Protein AF-A0A140DVE4-F1 (afdb_monomer_lite)

pLDDT: mean 73.71, std 15.77, range [40.88, 97.5]

Sequence (182 aa):
MATLARASIQLEDFSGELKDLEDKTIINATALEQRLSTQILQSQEQIQQTVTEQYFTKDETNRLIQEVSTAFTQTAEGWQMNFNKLVSVVNANQASTDSEFQNWSKYIRFVDGNIILGQAQNPIILTIKNDRISFAQSGQEVAYLSNSELTITDARITHSLRIGYFGWVPRANGSLDLKKVS

Foldseek 3Di:
DDDDDDDDDDVVVVVVVVVVVVVVVVVVVVVVVVVVVVVVVVVVVVVCVVVVVVVVVVVVVVVLVVLVVVQWDQDPVGIDGDPVSVLVSLVVVVPCNDPVNVVVCQAWDQDPNWTWGGGVPAQWIWIHHPAWIFTGGNNHTQWIDGPNDTDGNDDDDDQWDDDPQWIFHADPVRDTDIDRND

Secondary structure (DSSP, 8-state):
----------HHHHHHHHHHHHHHHHHHHHHHHHHHHHHHHHHHHHHHHHHHHHHHHHHHHHHHHHHHHHHEEEETTEEEE-HHHHHHHHHHSTTS--HHHHHHTTTEEEETTEEEES-TT-SEEEEE-SS-EEEEETTEEEEEEETTEEEES----SS-EEETTEEEEE-TTS-EEEEE--

Radius of gyration: 44.13 Å; chains: 1; bounding box: 98×67×125 Å

Organism: NCBI:txid1702221

Structure (mmCIF, N/CA/C/O backbone):
data_AF-A0A140DVE4-F1
#
_entry.id   AF-A0A140DVE4-F1
#
loop_
_atom_site.group_PDB
_atom_site.id
_atom_site.type_symbol
_atom_site.label_atom_id
_atom_site.label_alt_id
_atom_site.label_comp_id
_atom_site.label_asym_id
_atom_site.label_entity_id
_atom_site.label_seq_id
_atom_site.pdbx_PDB_ins_code
_atom_site.Cartn_x
_atom_site.Cartn_y
_atom_site.Cartn_z
_atom_site.occupancy
_atom_site.B_iso_or_equiv
_atom_site.auth_seq_id
_atom_site.auth_comp_id
_atom_site.auth_asym_id
_atom_site.auth_atom_id
_atom_site.pdbx_PDB_model_num
ATOM 1 N N . MET A 1 1 ? -65.833 55.142 90.675 1.00 41.62 1 MET A N 1
ATOM 2 C CA . MET A 1 1 ? -66.022 53.681 90.779 1.00 41.62 1 MET A CA 1
ATOM 3 C C . MET A 1 1 ? -65.994 53.107 89.373 1.00 41.62 1 MET A C 1
ATOM 5 O O . MET A 1 1 ? -66.956 53.296 88.647 1.00 41.62 1 MET A O 1
ATOM 9 N N . ALA A 1 2 ? -64.877 52.510 88.959 1.00 43.34 2 ALA A N 1
ATOM 10 C CA . ALA A 1 2 ? -64.747 51.860 87.656 1.00 43.34 2 ALA A CA 1
ATOM 11 C C . ALA A 1 2 ? -64.535 50.365 87.907 1.00 43.34 2 ALA A C 1
ATOM 13 O O . ALA A 1 2 ? -63.436 49.932 88.246 1.00 43.34 2 ALA A O 1
ATOM 14 N N . THR A 1 3 ? -65.621 49.601 87.841 1.00 43.34 3 THR A N 1
ATOM 15 C CA . THR A 1 3 ? -65.593 48.148 88.004 1.00 43.34 3 THR A CA 1
ATOM 16 C C . THR A 1 3 ? -65.135 47.537 86.684 1.00 43.34 3 THR A C 1
ATOM 18 O O . THR A 1 3 ? -65.873 47.535 85.703 1.00 43.34 3 THR A O 1
ATOM 21 N N . LEU A 1 4 ? -63.891 47.062 86.654 1.00 45.47 4 LEU A N 1
ATOM 22 C CA . LEU A 1 4 ? -63.330 46.275 85.558 1.00 45.47 4 LEU A CA 1
ATOM 23 C C . LEU A 1 4 ? -64.075 44.934 85.477 1.00 45.47 4 LEU A C 1
ATOM 25 O O . LEU A 1 4 ? -63.949 44.097 86.371 1.00 45.47 4 LEU A O 1
ATOM 29 N N . ALA A 1 5 ? -64.845 44.730 84.410 1.00 47.06 5 ALA A N 1
ATOM 30 C CA . ALA A 1 5 ? -65.394 43.425 84.068 1.00 47.06 5 ALA A CA 1
ATOM 31 C C . ALA A 1 5 ? -64.236 42.502 83.656 1.00 47.06 5 ALA A C 1
ATOM 33 O O . ALA A 1 5 ? -63.648 42.662 82.587 1.00 47.06 5 ALA A O 1
ATOM 34 N N . ARG A 1 6 ? -63.870 41.552 84.522 1.00 54.00 6 ARG A N 1
ATOM 35 C CA . ARG A 1 6 ? -63.002 40.437 84.132 1.00 54.00 6 ARG A CA 1
ATOM 36 C C . ARG A 1 6 ? -63.823 39.495 83.255 1.00 54.00 6 ARG A C 1
ATOM 38 O O . ARG A 1 6 ? -64.746 38.860 83.757 1.00 54.00 6 ARG A O 1
ATOM 45 N N . ALA A 1 7 ? -63.493 39.411 81.970 1.00 57.34 7 ALA A N 1
ATOM 46 C CA . ALA A 1 7 ? -64.000 38.356 81.102 1.00 57.34 7 ALA A CA 1
ATOM 47 C C . ALA A 1 7 ? -63.488 37.003 81.628 1.00 57.34 7 ALA A C 1
ATOM 49 O O . ALA A 1 7 ? -62.281 36.773 81.704 1.00 57.34 7 ALA A O 1
ATOM 50 N N . SER A 1 8 ? -64.401 36.141 82.070 1.00 56.22 8 SER A N 1
ATOM 51 C CA . SER A 1 8 ? -64.108 34.768 82.477 1.00 56.22 8 SER A CA 1
ATOM 52 C C . SER A 1 8 ? -63.949 33.912 81.223 1.00 56.22 8 SER A C 1
ATOM 54 O O . SER A 1 8 ? -64.942 33.617 80.563 1.00 56.22 8 SER A O 1
ATOM 56 N N . ILE A 1 9 ? -62.714 33.540 80.888 1.00 60.16 9 ILE A N 1
ATOM 57 C CA . ILE A 1 9 ? -62.444 32.573 79.819 1.00 60.16 9 ILE A CA 1
ATOM 58 C C . ILE A 1 9 ? -62.804 31.188 80.375 1.00 60.16 9 ILE A C 1
ATOM 60 O O . ILE A 1 9 ? -62.294 30.800 81.429 1.00 60.16 9 ILE A O 1
ATOM 64 N N . GLN A 1 10 ? -63.738 30.490 79.729 1.00 65.25 10 GLN A N 1
ATOM 65 C CA . GLN A 1 10 ? -64.211 29.169 80.153 1.00 65.25 10 GLN A CA 1
ATOM 66 C C . GLN A 1 10 ? -63.194 28.097 79.724 1.00 65.25 10 GLN A C 1
ATOM 68 O O . GLN A 1 10 ? -62.589 28.189 78.660 1.00 65.25 10 GLN A O 1
ATOM 73 N N . LEU A 1 11 ? -63.018 27.050 80.536 1.00 60.88 11 LEU A N 1
ATOM 74 C CA . LEU A 1 11 ? -62.153 25.893 80.232 1.00 60.88 11 LEU A CA 1
ATOM 75 C C . LEU A 1 11 ? -62.526 25.182 78.915 1.00 60.88 11 LEU A C 1
ATOM 77 O O . LEU A 1 11 ? -61.693 24.498 78.326 1.00 60.88 11 LEU A O 1
ATOM 81 N N . GLU A 1 12 ? -63.769 25.349 78.462 1.00 65.69 12 GLU A N 1
ATOM 82 C CA . GLU A 1 12 ? -64.282 24.821 77.195 1.00 65.69 12 GLU A CA 1
ATOM 83 C C . GLU A 1 12 ? -63.683 25.526 75.966 1.00 65.69 12 GLU A C 1
ATOM 85 O O . GLU A 1 12 ? -63.407 24.855 74.975 1.00 65.69 12 GLU A O 1
ATOM 90 N N . ASP A 1 13 ? -63.388 26.831 76.039 1.00 69.06 13 ASP A N 1
ATOM 91 C CA . ASP A 1 13 ? -62.730 27.552 74.934 1.00 69.06 13 ASP A CA 1
ATOM 92 C C . ASP A 1 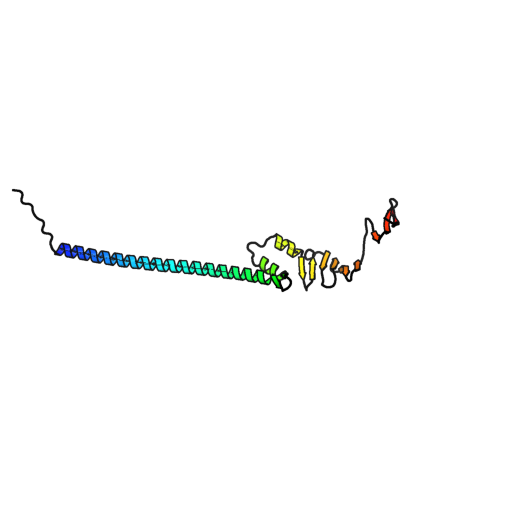13 ? -61.288 27.056 74.747 1.00 69.06 13 ASP A C 1
ATOM 94 O O . ASP A 1 13 ? -60.846 26.791 73.631 1.00 69.06 13 ASP A O 1
ATOM 98 N N . PHE A 1 14 ? -60.573 26.830 75.854 1.00 71.25 14 PHE A N 1
ATOM 99 C CA . PHE A 1 14 ? -59.211 26.290 75.820 1.00 71.25 14 PHE A CA 1
ATOM 100 C C . PHE A 1 14 ? -59.152 24.846 75.307 1.00 71.25 14 PHE A C 1
ATOM 102 O O . PHE A 1 14 ? -58.186 24.478 74.642 1.00 71.25 14 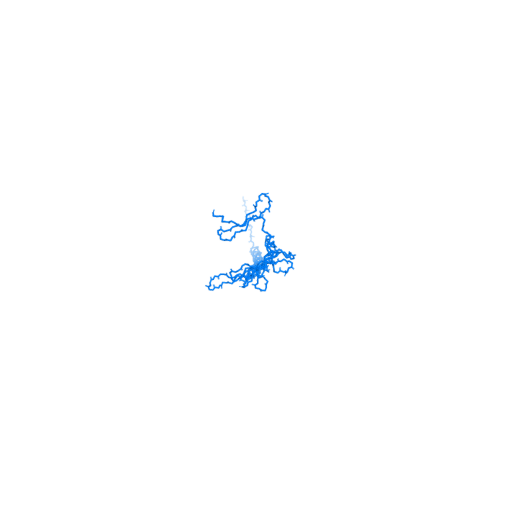PHE A O 1
ATOM 109 N N . SER A 1 15 ? -60.153 24.013 75.610 1.00 72.75 15 SER A N 1
ATOM 110 C CA . SER A 1 15 ? -60.184 22.629 75.120 1.00 72.75 15 SER A CA 1
ATOM 111 C C . SER A 1 15 ? -60.515 22.552 73.627 1.00 72.75 15 SER A C 1
ATOM 113 O O . SER A 1 15 ? -59.939 21.722 72.922 1.00 72.75 15 SER A O 1
ATOM 115 N N . GLY A 1 16 ? -61.374 23.449 73.129 1.00 79.12 16 GLY A N 1
ATOM 116 C CA . GLY A 1 16 ? -61.646 23.616 71.702 1.00 79.12 16 GLY A CA 1
ATOM 117 C C . GLY A 1 16 ? -60.414 24.079 70.922 1.00 79.12 16 GLY A C 1
ATOM 118 O O . GLY A 1 16 ? -60.045 23.450 69.933 1.00 79.12 16 GLY A O 1
ATOM 119 N N . GLU A 1 17 ? -59.721 25.115 71.406 1.00 78.50 17 GLU A N 1
ATOM 120 C CA . GLU A 1 17 ? -58.478 25.602 70.790 1.00 78.50 17 GLU A CA 1
ATOM 121 C C . GLU A 1 17 ? -57.361 24.545 70.791 1.00 78.50 17 GLU A C 1
ATOM 123 O O . GLU A 1 17 ? -56.616 24.433 69.814 1.00 78.50 17 GLU A O 1
ATOM 128 N N . LEU A 1 18 ? -57.253 23.742 71.859 1.00 75.94 18 LEU A N 1
ATOM 129 C CA . LEU A 1 18 ? -56.277 22.653 71.942 1.00 75.94 18 LEU A CA 1
ATOM 130 C C . LEU A 1 18 ? -56.573 21.554 70.913 1.00 75.94 18 LEU A C 1
ATOM 132 O O . LEU A 1 18 ? -55.658 21.096 70.232 1.00 75.94 18 LEU A O 1
ATOM 136 N N . LYS A 1 19 ? -57.846 21.182 70.751 1.00 79.19 19 LYS A N 1
ATOM 137 C CA . LYS A 1 19 ? -58.281 20.193 69.758 1.00 79.19 19 LYS A CA 1
ATOM 138 C C . LYS A 1 19 ? -58.026 20.667 68.324 1.00 79.19 19 LYS A C 1
ATOM 140 O O . LYS A 1 19 ? -57.491 19.915 67.515 1.00 79.19 19 LYS A O 1
ATOM 145 N N . ASP A 1 20 ? -58.324 21.928 68.022 1.00 81.38 20 ASP A N 1
ATOM 146 C CA . ASP A 1 20 ? -58.030 22.523 66.713 1.00 81.38 20 ASP A CA 1
ATOM 147 C C . ASP A 1 20 ? -56.520 22.561 66.419 1.00 81.38 20 ASP A C 1
ATOM 149 O O . ASP A 1 20 ? -56.093 22.432 65.266 1.00 81.38 20 ASP A O 1
ATOM 153 N N . LEU A 1 21 ? -55.692 22.755 67.451 1.00 78.00 21 LEU A N 1
ATOM 154 C CA . LEU A 1 21 ? -54.237 22.717 67.330 1.00 78.00 21 LEU A CA 1
ATOM 155 C C . LEU A 1 21 ? -53.728 21.290 67.080 1.00 78.00 21 LEU A C 1
ATOM 157 O O . LEU A 1 21 ? -52.848 21.106 66.234 1.00 78.00 21 LEU A O 1
ATOM 161 N N . GLU A 1 22 ? -54.290 20.290 67.762 1.00 76.25 22 GLU A N 1
ATOM 162 C CA . GLU A 1 22 ? -54.013 18.868 67.521 1.00 76.25 22 GLU A CA 1
ATOM 163 C C . GLU A 1 22 ? -54.374 18.476 66.082 1.00 76.25 22 GLU A C 1
ATOM 165 O O . GLU A 1 22 ? -53.518 17.965 65.355 1.00 76.25 22 GLU A O 1
ATOM 170 N N . ASP A 1 23 ? -55.577 18.824 65.619 1.00 80.50 23 ASP A N 1
ATOM 171 C CA . ASP A 1 23 ? -56.047 18.524 64.264 1.00 80.50 23 ASP A CA 1
ATOM 172 C C . ASP A 1 23 ? -55.168 19.195 63.194 1.00 80.50 23 ASP A C 1
ATOM 174 O O . ASP A 1 23 ? -54.732 18.548 62.236 1.00 80.50 23 ASP A O 1
ATOM 178 N N . LYS A 1 24 ? -54.808 20.477 63.369 1.00 78.06 24 LYS A N 1
ATOM 179 C CA . LYS A 1 24 ? -53.870 21.175 62.466 1.00 78.06 24 LYS A CA 1
ATOM 180 C C . LYS A 1 24 ? -52.486 20.532 62.454 1.00 78.06 24 LYS A C 1
ATOM 182 O O . LYS A 1 24 ? -51.846 20.482 61.402 1.00 78.06 24 LYS A O 1
ATOM 187 N N . THR A 1 25 ? -52.014 20.045 63.599 1.00 75.25 25 THR A N 1
ATOM 188 C CA . THR A 1 25 ? -50.710 19.380 63.711 1.00 75.25 25 THR A CA 1
ATOM 189 C C . THR A 1 25 ? -50.722 18.036 62.983 1.00 75.25 25 THR A C 1
ATOM 191 O O . THR A 1 25 ? -49.801 17.757 62.217 1.00 75.25 25 THR A O 1
ATOM 194 N N . ILE A 1 26 ? -51.792 17.250 63.132 1.00 79.25 26 ILE A N 1
ATOM 195 C CA . ILE A 1 26 ? -51.983 15.966 62.440 1.00 79.25 26 ILE A CA 1
ATOM 196 C C . ILE A 1 26 ? -52.094 16.169 60.923 1.00 79.25 26 ILE A C 1
ATOM 198 O O . ILE A 1 26 ? -51.443 15.457 60.154 1.00 79.25 26 ILE A O 1
ATOM 202 N N . ILE A 1 27 ? -52.858 17.170 60.472 1.00 80.69 27 ILE A N 1
ATOM 203 C CA . ILE A 1 27 ? -52.997 17.504 59.045 1.00 80.69 27 ILE A CA 1
ATOM 204 C C . ILE A 1 27 ? -51.645 17.913 58.451 1.00 80.69 27 ILE A C 1
ATOM 206 O O . ILE A 1 27 ? -51.263 17.426 57.386 1.00 80.69 27 ILE A O 1
ATOM 210 N N . ASN A 1 28 ? -50.893 18.773 59.144 1.00 71.50 28 ASN A N 1
ATOM 211 C CA . ASN A 1 28 ? -49.575 19.209 58.688 1.00 71.50 28 ASN A CA 1
ATOM 212 C C . ASN A 1 28 ? -48.560 18.058 58.662 1.00 71.50 28 ASN A C 1
ATOM 214 O O . ASN A 1 28 ? -47.782 17.971 57.712 1.00 71.50 28 ASN A O 1
ATOM 218 N N . ALA A 1 29 ? -48.583 17.167 59.658 1.00 68.56 29 ALA A N 1
ATOM 219 C CA . ALA A 1 29 ? -47.741 15.973 59.689 1.00 68.56 29 ALA A CA 1
ATOM 220 C C . ALA A 1 29 ? -48.064 15.035 58.516 1.00 68.56 29 ALA A C 1
ATOM 222 O O . ALA A 1 29 ? -47.165 14.640 57.780 1.00 68.56 29 ALA A O 1
ATOM 223 N N . THR A 1 30 ? -49.349 14.785 58.258 1.00 73.19 30 THR A N 1
ATOM 224 C CA . THR A 1 30 ? -49.803 13.950 57.133 1.00 73.19 30 THR A CA 1
ATOM 225 C C . THR A 1 30 ? -49.403 14.556 55.782 1.00 73.19 30 THR A C 1
ATOM 227 O O . THR A 1 30 ? -48.912 13.864 54.891 1.00 73.19 30 THR A O 1
ATOM 230 N N . ALA A 1 31 ? -49.562 15.873 55.618 1.00 68.25 31 ALA A N 1
ATOM 231 C CA . ALA A 1 31 ? -49.157 16.576 54.403 1.00 68.25 31 ALA A CA 1
ATOM 232 C C . ALA A 1 31 ? -47.630 16.566 54.205 1.00 68.25 31 ALA A C 1
ATOM 234 O O . ALA A 1 31 ? -47.150 16.494 53.071 1.00 68.25 31 ALA A O 1
ATOM 235 N N . LEU A 1 32 ? -46.857 16.633 55.294 1.00 67.94 32 LEU A N 1
ATOM 236 C CA . LEU A 1 32 ? -45.403 16.514 55.261 1.00 67.94 32 LEU A CA 1
ATOM 237 C C . LEU A 1 32 ? -44.972 15.103 54.844 1.00 67.94 32 LEU A C 1
ATOM 239 O O . LEU A 1 32 ? -44.125 14.975 53.963 1.00 67.94 32 LEU A O 1
ATOM 243 N N . GLU A 1 33 ? -45.587 14.060 55.403 1.00 66.69 33 GLU A N 1
ATOM 244 C CA . GLU A 1 33 ? -45.340 12.666 55.016 1.00 66.69 33 GLU A CA 1
ATOM 245 C C . GLU A 1 33 ? -45.631 12.425 53.530 1.00 66.69 33 GLU A C 1
ATOM 247 O O . GLU A 1 33 ? -44.805 11.848 52.822 1.00 66.69 33 GLU A O 1
ATOM 252 N N . GLN A 1 34 ? -46.756 12.936 53.020 1.00 65.50 34 GLN A N 1
ATOM 253 C CA . GLN A 1 34 ? -47.105 12.833 51.600 1.00 65.50 34 GLN A CA 1
ATOM 254 C C . GLN A 1 34 ? -46.095 13.550 50.695 1.00 65.50 34 GLN A C 1
ATOM 256 O O . GLN A 1 34 ? -45.702 13.015 49.654 1.00 65.50 34 GLN A O 1
ATOM 261 N N . ARG A 1 35 ? -45.637 14.748 51.087 1.00 69.81 35 ARG A N 1
ATOM 262 C CA . ARG A 1 35 ? -44.609 15.495 50.342 1.00 69.81 35 ARG A CA 1
ATOM 263 C C . ARG A 1 35 ? -43.272 14.766 50.338 1.00 69.81 35 ARG A C 1
ATOM 265 O O . ARG A 1 35 ? -42.666 14.652 49.278 1.00 69.81 35 ARG A O 1
ATOM 272 N N . LEU A 1 36 ? -42.841 14.249 51.488 1.00 62.50 36 LEU A N 1
ATOM 273 C CA . LEU A 1 36 ? -41.609 13.469 51.609 1.00 62.50 36 LEU A CA 1
ATOM 274 C C . LEU A 1 36 ? -41.685 12.192 50.770 1.00 62.50 36 LEU A C 1
ATOM 276 O O . LEU A 1 36 ? -40.766 11.912 50.010 1.00 62.50 36 LEU A O 1
ATOM 280 N N . SER A 1 37 ? -42.802 11.465 50.835 1.00 65.69 37 SER A N 1
ATOM 281 C CA . SER A 1 37 ? -43.032 10.274 50.012 1.00 65.69 37 SER A CA 1
ATOM 282 C C . SER A 1 37 ? -42.966 10.599 48.517 1.00 65.69 37 SER A C 1
ATOM 284 O O . SER A 1 37 ? -42.260 9.924 47.771 1.00 65.69 37 SER A O 1
ATOM 286 N N . THR A 1 38 ? -43.604 11.690 48.087 1.00 73.00 38 THR A N 1
ATOM 287 C CA . THR A 1 38 ? -43.566 12.143 46.688 1.00 73.00 38 THR A CA 1
ATOM 288 C C . THR A 1 38 ? -42.150 12.522 46.248 1.00 73.00 38 THR A C 1
ATOM 290 O O . THR A 1 38 ? -41.713 12.112 45.178 1.00 73.00 38 THR A O 1
ATOM 293 N N . GLN A 1 39 ? -41.405 13.261 47.075 1.00 75.69 39 GLN A N 1
ATOM 294 C CA . GLN A 1 39 ? -40.018 13.638 46.783 1.00 75.69 39 GLN A CA 1
ATOM 295 C C . GLN A 1 39 ? -39.086 12.423 46.713 1.00 75.69 39 GLN A C 1
ATOM 297 O O . GLN A 1 39 ? -38.204 12.384 45.858 1.00 75.69 39 GLN A O 1
ATOM 302 N N . ILE A 1 40 ? -39.292 11.420 47.573 1.00 75.69 40 ILE A N 1
ATOM 303 C CA . ILE A 1 40 ? -38.532 10.164 47.550 1.00 75.69 40 ILE A CA 1
ATOM 304 C C . ILE A 1 40 ? -38.807 9.396 46.257 1.00 75.69 40 ILE A C 1
ATOM 306 O O . ILE A 1 40 ? -37.858 8.961 45.611 1.00 75.69 40 ILE A O 1
ATOM 310 N N . LEU A 1 41 ? -40.073 9.268 45.850 1.00 72.12 41 LEU A N 1
ATOM 311 C CA . LEU A 1 41 ? -40.443 8.590 44.604 1.00 72.12 41 LEU A CA 1
ATOM 312 C C . LEU A 1 41 ? -39.875 9.315 43.376 1.00 72.12 41 LEU A C 1
ATOM 314 O O . LEU A 1 41 ? -39.259 8.687 42.521 1.00 72.12 41 LEU A O 1
ATOM 318 N N . GLN A 1 42 ? -39.984 10.645 43.329 1.00 68.56 42 GLN A N 1
ATOM 319 C CA . GLN A 1 42 ? -39.404 11.456 42.252 1.00 68.56 42 GLN A CA 1
ATOM 320 C C . GLN A 1 42 ? -37.874 11.350 42.205 1.00 68.56 42 GLN A C 1
ATOM 322 O O . GLN A 1 42 ? -37.290 11.213 41.131 1.00 68.56 42 GLN A O 1
ATOM 327 N N . SER A 1 43 ? -37.209 11.382 43.363 1.00 70.94 43 SER A N 1
ATOM 328 C CA . SER A 1 43 ? -35.759 11.196 43.448 1.00 70.94 43 SER A CA 1
ATOM 329 C C . SER A 1 43 ? -35.351 9.789 43.009 1.00 70.94 43 SER A C 1
ATOM 331 O O . SER A 1 43 ? -34.370 9.638 42.286 1.00 70.94 43 SER A O 1
ATOM 333 N N . GLN A 1 44 ? -36.125 8.764 43.375 1.00 67.62 44 GLN A N 1
ATOM 334 C CA . GLN A 1 44 ? -35.909 7.389 42.936 1.00 67.62 44 GLN A CA 1
ATOM 335 C C . GLN A 1 44 ? -36.021 7.260 41.411 1.00 67.62 44 GLN A C 1
ATOM 337 O O . GLN A 1 44 ? -35.157 6.631 40.803 1.00 67.62 44 GLN A O 1
ATOM 342 N N . GLU A 1 45 ? -37.033 7.869 40.791 1.00 70.44 45 GLU A N 1
ATOM 343 C CA . GLU A 1 45 ? -37.199 7.883 39.331 1.00 70.44 45 GLU A CA 1
ATOM 344 C C . GLU A 1 45 ? -36.020 8.573 38.635 1.00 70.44 45 GLU A C 1
ATOM 346 O O . GLU A 1 45 ? -35.446 8.013 37.701 1.00 70.44 45 GLU A O 1
ATOM 351 N N . GLN A 1 46 ? -35.589 9.737 39.130 1.00 65.88 46 GLN A N 1
ATOM 352 C CA . GLN A 1 46 ? -34.433 10.463 38.589 1.00 65.88 46 GLN A CA 1
ATOM 353 C C . GLN A 1 46 ? -33.124 9.673 38.731 1.00 65.88 46 GLN A C 1
ATOM 355 O O . GLN A 1 46 ? -32.312 9.643 37.802 1.00 65.88 46 GLN A O 1
ATOM 360 N N . ILE A 1 47 ? -32.914 9.009 39.873 1.00 65.75 47 ILE A N 1
ATOM 361 C CA . ILE A 1 47 ? -31.747 8.150 40.109 1.00 65.75 47 ILE A CA 1
ATOM 362 C C . ILE A 1 47 ? -31.779 6.956 39.155 1.00 65.75 47 ILE A C 1
ATOM 364 O O . ILE A 1 47 ? -30.764 6.655 38.533 1.00 65.75 47 ILE A O 1
ATOM 368 N N . GLN A 1 48 ? -32.929 6.294 38.996 1.00 65.06 48 GLN A N 1
ATOM 369 C CA . GLN A 1 48 ? -33.063 5.167 38.071 1.00 65.06 48 GLN A CA 1
ATOM 370 C C . GLN A 1 48 ? -32.816 5.589 36.623 1.00 65.06 48 GLN A C 1
ATOM 372 O O . GLN A 1 48 ? -32.083 4.892 35.926 1.00 65.06 48 GLN A O 1
ATOM 377 N N . GLN A 1 49 ? -33.358 6.728 36.183 1.00 62.47 49 GLN A N 1
ATOM 378 C CA . GLN A 1 49 ? -33.104 7.280 34.848 1.00 62.47 49 GLN A CA 1
ATOM 379 C C . GLN A 1 49 ? -31.617 7.575 34.645 1.00 62.47 49 GLN A C 1
ATOM 381 O O . GLN A 1 49 ? -31.022 7.057 33.706 1.00 62.47 49 GLN A O 1
ATOM 386 N N . THR A 1 50 ? -30.985 8.293 35.578 1.00 61.75 50 THR A N 1
ATOM 387 C CA . THR A 1 50 ? -29.555 8.636 35.495 1.00 61.75 50 THR A CA 1
ATOM 388 C C . THR A 1 50 ? -28.668 7.388 35.473 1.00 61.75 50 THR A C 1
ATOM 390 O O . THR A 1 50 ? -27.751 7.299 34.662 1.00 61.75 50 THR A O 1
ATOM 393 N N . VAL A 1 51 ? -28.936 6.399 36.335 1.00 59.53 51 VAL A N 1
ATOM 394 C CA . VAL A 1 51 ? -28.184 5.132 36.377 1.00 59.53 51 VAL A CA 1
ATOM 395 C C . VAL A 1 51 ? -28.387 4.333 35.091 1.00 59.53 51 VAL A C 1
ATOM 397 O O . VAL A 1 51 ? -27.429 3.768 34.572 1.00 59.53 51 VAL A O 1
ATOM 400 N N . THR A 1 52 ? -29.606 4.309 34.556 1.00 59.88 52 THR A N 1
ATOM 401 C CA . THR A 1 52 ? -29.943 3.608 33.312 1.00 59.88 52 THR A CA 1
ATOM 402 C C . THR A 1 52 ? -29.261 4.258 32.106 1.00 59.88 52 THR A C 1
ATOM 404 O O . THR A 1 52 ? -28.608 3.568 31.328 1.00 59.88 52 THR A O 1
ATOM 407 N N . GLU A 1 53 ? -29.322 5.585 31.980 1.00 53.91 53 GLU A N 1
ATOM 408 C CA . GLU A 1 53 ? -28.623 6.349 30.937 1.00 53.91 53 GLU A CA 1
ATOM 409 C C . GLU A 1 53 ? -27.095 6.194 31.036 1.00 53.91 53 GLU A C 1
ATOM 411 O O . GLU A 1 53 ? -26.420 5.940 30.035 1.00 53.91 53 GLU A O 1
ATOM 416 N N . GLN A 1 54 ? -26.525 6.270 32.245 1.00 48.56 54 GLN A N 1
ATOM 417 C CA . GLN A 1 54 ? -25.094 6.028 32.469 1.00 48.56 54 GLN A CA 1
ATOM 418 C C . GLN A 1 54 ? -24.683 4.586 32.141 1.00 48.56 54 GLN A C 1
ATOM 420 O O . GLN A 1 54 ? -23.576 4.351 31.659 1.00 48.56 54 GLN A O 1
ATOM 425 N N . TYR A 1 55 ? -25.559 3.612 32.386 1.00 40.88 55 TYR A N 1
ATOM 426 C CA . TYR A 1 55 ? -25.313 2.214 32.049 1.00 40.88 55 TYR A CA 1
ATOM 427 C C . TYR A 1 55 ? -25.330 1.989 30.532 1.00 40.88 55 TYR A C 1
ATOM 429 O O . TYR A 1 55 ? -24.376 1.425 30.001 1.00 40.88 55 TYR A O 1
ATOM 437 N N . PHE A 1 56 ? -26.332 2.516 29.818 1.00 49.44 56 PHE A N 1
ATOM 438 C CA . PHE A 1 56 ? -26.393 2.443 28.353 1.00 49.44 56 PHE A CA 1
ATOM 439 C C . PHE A 1 56 ? -25.193 3.122 27.682 1.00 49.44 56 PHE A C 1
ATOM 441 O O . PHE A 1 56 ? -24.569 2.539 26.798 1.00 49.44 56 PHE A O 1
ATOM 448 N N . THR A 1 57 ? -24.801 4.309 28.151 1.00 59.50 57 THR A N 1
ATOM 449 C CA . THR A 1 57 ? -23.631 5.023 27.610 1.00 59.50 57 THR A CA 1
ATOM 450 C C . THR A 1 57 ? -22.316 4.303 27.908 1.00 59.50 57 THR A C 1
ATOM 452 O O . THR A 1 57 ? -21.417 4.294 27.064 1.00 59.50 57 THR A O 1
ATOM 455 N N . LYS A 1 58 ? -22.183 3.656 29.073 1.00 56.72 58 LYS A N 1
ATOM 456 C CA . LYS A 1 58 ? -21.013 2.834 29.412 1.00 56.72 58 LYS A CA 1
ATOM 457 C C . LYS A 1 58 ? -20.952 1.559 28.578 1.00 56.72 58 LYS A C 1
ATOM 459 O O . LYS A 1 58 ? -19.857 1.186 28.172 1.00 56.72 58 LYS A O 1
ATOM 464 N N . ASP A 1 59 ? -22.081 0.919 28.298 1.00 58.81 59 ASP A N 1
ATOM 465 C CA . ASP A 1 59 ? -22.132 -0.260 27.433 1.00 58.81 59 ASP A CA 1
ATOM 466 C C . ASP A 1 59 ? -21.823 0.093 25.979 1.00 58.81 59 ASP A C 1
ATOM 468 O O . ASP A 1 59 ? -21.000 -0.580 25.368 1.00 58.81 59 ASP A O 1
ATOM 472 N N . GLU A 1 60 ? -22.367 1.185 25.440 1.00 57.06 60 GLU A N 1
ATOM 473 C CA . GLU A 1 60 ? -22.005 1.678 24.104 1.00 57.06 60 GLU A CA 1
ATOM 474 C C . GLU A 1 60 ? -20.530 2.082 24.020 1.00 57.06 60 GLU A C 1
ATOM 476 O O . GLU A 1 60 ? -19.843 1.725 23.062 1.00 57.06 60 GLU A O 1
ATOM 481 N N . THR A 1 61 ? -20.008 2.748 25.052 1.00 53.16 61 THR A N 1
ATOM 482 C CA . THR A 1 61 ? -18.591 3.124 25.136 1.00 53.16 61 THR A CA 1
ATOM 483 C C . THR A 1 61 ? -17.693 1.893 25.272 1.00 53.16 61 THR A C 1
ATOM 485 O O . THR A 1 61 ? -16.676 1.798 24.592 1.00 53.16 61 THR A O 1
ATOM 488 N N . ASN A 1 62 ? -18.062 0.908 26.094 1.00 53.19 62 ASN A N 1
ATOM 489 C CA . ASN A 1 62 ? -17.336 -0.356 26.216 1.00 53.19 62 ASN A CA 1
ATOM 490 C C . ASN A 1 62 ? -17.390 -1.155 24.917 1.00 53.19 62 ASN A C 1
ATOM 492 O O . ASN A 1 62 ? -16.386 -1.749 24.535 1.00 53.19 62 ASN A O 1
ATOM 496 N N . ARG A 1 63 ? -18.527 -1.149 24.220 1.00 59.62 63 ARG A N 1
ATOM 497 C CA . ARG A 1 63 ? -18.693 -1.782 22.912 1.00 59.62 63 ARG A CA 1
ATOM 498 C C . ARG A 1 63 ? -17.782 -1.122 21.884 1.00 59.62 63 ARG A C 1
ATOM 500 O O . ARG A 1 63 ? -17.069 -1.833 21.188 1.00 59.62 63 ARG A O 1
ATOM 507 N N . LEU A 1 64 ? -17.718 0.211 21.864 1.00 54.88 64 LEU A N 1
ATOM 508 C CA . LEU A 1 64 ? -16.803 0.986 21.025 1.00 54.88 64 LEU A CA 1
ATOM 509 C C . LEU A 1 64 ? -15.327 0.699 21.350 1.00 54.88 64 LEU A C 1
ATOM 511 O O . LEU A 1 64 ? -14.522 0.465 20.450 1.00 54.88 64 LEU A O 1
ATOM 515 N N . ILE A 1 65 ? -14.966 0.666 22.636 1.00 54.25 65 ILE A N 1
ATOM 516 C CA . ILE A 1 65 ? -13.610 0.340 23.103 1.00 54.25 65 ILE A CA 1
ATOM 517 C C . ILE A 1 65 ? -13.234 -1.095 22.717 1.00 54.25 65 ILE A C 1
ATOM 519 O O . ILE A 1 65 ? -12.124 -1.329 22.242 1.00 54.25 65 ILE A O 1
ATOM 523 N N . GLN A 1 66 ? -14.143 -2.057 22.884 1.00 55.34 66 GLN A N 1
ATOM 524 C CA . GLN A 1 66 ? -13.932 -3.446 22.476 1.00 55.34 66 GLN A CA 1
ATOM 525 C C . GLN A 1 66 ? -13.789 -3.564 20.959 1.00 55.34 66 GLN A C 1
ATOM 527 O O . GLN A 1 66 ? -12.887 -4.244 20.478 1.00 55.34 66 GLN A O 1
ATOM 532 N N . GLU A 1 67 ? -14.622 -2.858 20.202 1.00 54.22 67 GLU A N 1
ATOM 533 C CA . GLU A 1 67 ? -14.563 -2.780 18.748 1.00 54.22 67 GLU A CA 1
ATOM 534 C C . GLU A 1 67 ? -13.201 -2.256 18.264 1.00 54.22 67 GLU A C 1
ATOM 536 O O . GLU A 1 67 ? -12.524 -2.943 17.491 1.00 54.22 67 GLU A O 1
ATOM 541 N N . VAL A 1 68 ? -12.732 -1.117 18.787 1.00 50.06 68 VAL A N 1
ATOM 542 C CA . VAL A 1 68 ? -11.396 -0.568 18.486 1.00 50.06 68 VAL A CA 1
ATOM 543 C C . VAL A 1 68 ? -10.286 -1.521 18.950 1.00 50.06 68 VAL A C 1
ATOM 545 O O . VAL A 1 68 ? -9.329 -1.756 18.214 1.00 50.06 68 VAL A O 1
ATOM 548 N N . SER A 1 69 ? -10.421 -2.140 20.125 1.00 51.72 69 SER A N 1
ATOM 549 C CA . SER A 1 69 ? -9.455 -3.117 20.642 1.00 51.72 69 SER A CA 1
ATOM 550 C C . SER A 1 69 ? -9.364 -4.367 19.764 1.00 51.72 69 SER A C 1
ATOM 552 O O . SER A 1 69 ? -8.279 -4.907 19.586 1.00 51.72 69 SER A O 1
ATOM 554 N N . THR A 1 70 ? -10.448 -4.812 19.124 1.00 57.66 70 THR A N 1
ATOM 555 C CA . THR A 1 70 ? -10.363 -5.936 18.179 1.00 57.66 70 THR A CA 1
ATOM 556 C C . THR A 1 70 ? -9.631 -5.586 16.882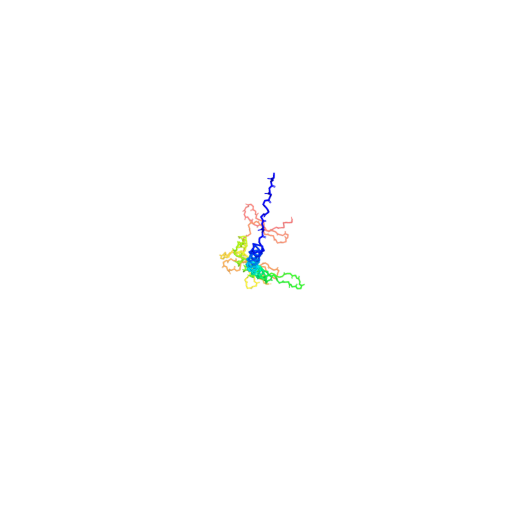 1.00 57.66 70 THR A C 1
ATOM 558 O O . THR A 1 70 ? -9.153 -6.494 16.192 1.00 57.66 70 THR A O 1
ATOM 561 N N . ALA A 1 71 ? -9.535 -4.294 16.551 1.00 53.72 71 ALA A N 1
ATOM 562 C CA . ALA A 1 71 ? -8.767 -3.789 15.422 1.00 53.72 71 ALA A CA 1
ATOM 563 C C . ALA A 1 71 ? -7.267 -3.653 15.731 1.00 53.72 71 ALA A C 1
ATOM 565 O O . ALA A 1 71 ? -6.479 -3.552 14.797 1.00 53.72 71 ALA A O 1
ATOM 566 N N . PHE A 1 72 ? -6.852 -3.709 16.999 1.00 52.38 72 PHE A N 1
ATOM 567 C CA . PHE A 1 72 ? -5.450 -3.641 17.412 1.00 52.38 72 PHE A CA 1
ATOM 568 C C . PHE A 1 72 ? -5.115 -4.766 18.389 1.00 52.38 72 PHE A C 1
ATOM 570 O O . PHE A 1 72 ? -5.491 -4.742 19.554 1.00 52.38 72 PHE A O 1
ATOM 577 N N . THR A 1 73 ? -4.363 -5.757 17.928 1.00 53.19 73 THR A N 1
ATOM 578 C CA . THR A 1 73 ? -3.870 -6.851 18.768 1.00 53.19 73 THR A CA 1
ATOM 579 C C . THR A 1 73 ? -2.464 -6.531 19.258 1.00 53.19 73 THR A C 1
ATOM 581 O O . THR A 1 73 ? -1.551 -6.351 18.454 1.00 53.19 73 THR A O 1
ATOM 584 N N . GLN A 1 74 ? -2.269 -6.475 20.575 1.00 44.44 74 GLN A N 1
ATOM 585 C CA . GLN A 1 74 ? -0.931 -6.426 21.156 1.00 44.44 74 GLN A CA 1
ATOM 586 C C . GLN A 1 74 ? -0.308 -7.826 21.096 1.00 44.44 74 GLN A C 1
ATOM 588 O O . GLN A 1 74 ? -0.881 -8.801 21.576 1.00 44.44 74 GLN A O 1
ATOM 593 N N . THR A 1 75 ? 0.858 -7.922 20.474 1.00 63.81 75 THR A N 1
ATOM 594 C CA . THR A 1 75 ? 1.677 -9.133 20.360 1.00 63.81 75 THR A CA 1
ATOM 595 C C . THR A 1 75 ? 2.912 -8.999 21.251 1.00 63.81 75 THR A C 1
ATOM 597 O O . THR A 1 75 ? 3.213 -7.912 21.749 1.00 63.81 75 THR A O 1
ATOM 600 N N . ALA A 1 76 ? 3.664 -10.088 21.429 1.00 45.78 76 ALA A N 1
ATOM 601 C CA . ALA A 1 76 ? 4.932 -10.057 22.162 1.00 45.78 76 ALA A CA 1
ATOM 602 C C . ALA A 1 76 ? 5.977 -9.111 21.529 1.00 45.78 76 ALA A C 1
ATOM 604 O O . ALA A 1 76 ? 6.885 -8.657 22.219 1.00 45.78 76 ALA A O 1
ATOM 605 N N . GLU A 1 77 ? 5.834 -8.797 20.238 1.00 48.03 77 GLU A N 1
ATOM 606 C CA . GLU A 1 77 ? 6.790 -8.013 19.449 1.00 48.03 77 GLU A CA 1
ATOM 607 C C . GLU A 1 77 ? 6.320 -6.571 19.184 1.00 48.03 77 GLU A C 1
ATOM 609 O O . GLU A 1 77 ? 7.079 -5.754 18.667 1.00 48.03 77 GLU A O 1
ATOM 614 N N . GLY A 1 78 ? 5.079 -6.223 19.547 1.00 46.97 78 GLY A N 1
ATOM 615 C CA . GLY A 1 78 ? 4.519 -4.893 19.307 1.00 46.97 78 GLY A CA 1
ATOM 616 C C . GLY A 1 78 ? 3.016 -4.910 19.048 1.00 46.97 78 GLY A C 1
ATOM 617 O O . GLY A 1 78 ? 2.291 -5.749 19.572 1.00 46.97 78 GLY A O 1
ATOM 618 N N . TRP A 1 79 ? 2.530 -3.981 18.228 1.00 46.03 79 TRP A N 1
ATOM 619 C CA . TRP A 1 79 ? 1.105 -3.826 17.923 1.00 46.03 79 TRP A CA 1
ATOM 620 C C . TRP A 1 79 ? 0.803 -4.280 16.493 1.00 46.03 79 TRP A C 1
ATOM 622 O O . TRP A 1 79 ? 1.452 -3.836 15.550 1.00 46.03 79 TRP A O 1
ATOM 632 N N . GLN A 1 80 ? -0.209 -5.130 16.326 1.00 49.12 80 GLN A N 1
ATOM 633 C CA . GLN A 1 80 ? -0.703 -5.593 15.033 1.00 49.12 80 GLN A CA 1
ATOM 634 C C . GLN A 1 80 ? -2.099 -5.024 14.776 1.00 49.12 80 GLN A C 1
ATOM 636 O O . GLN A 1 80 ? -3.017 -5.223 15.568 1.00 49.12 80 GLN A O 1
ATOM 641 N N . MET A 1 81 ? -2.280 -4.331 13.654 1.00 63.09 81 MET A N 1
ATOM 642 C CA . MET A 1 81 ? -3.562 -3.730 13.284 1.00 63.09 81 MET A CA 1
ATOM 643 C C . MET A 1 81 ? -4.329 -4.631 12.306 1.00 63.09 81 MET A C 1
ATOM 645 O O . MET A 1 81 ? -3.810 -5.010 11.258 1.00 63.09 81 MET A O 1
ATOM 649 N N . ASN A 1 82 ? -5.589 -4.940 12.615 1.00 66.06 82 ASN A N 1
ATOM 650 C CA . ASN A 1 82 ? -6.546 -5.517 11.680 1.00 66.06 82 ASN A CA 1
ATOM 651 C C . ASN A 1 82 ? -7.322 -4.392 10.987 1.00 66.06 82 ASN A C 1
ATOM 653 O O . ASN A 1 82 ? -8.305 -3.863 11.509 1.00 66.06 82 ASN A O 1
ATOM 657 N N . PHE A 1 83 ? -6.875 -4.057 9.781 1.00 65.25 83 PHE A N 1
ATOM 658 C CA . PHE A 1 83 ? -7.423 -2.963 8.990 1.00 65.25 83 PHE A CA 1
ATOM 659 C C . PHE A 1 83 ? -8.923 -3.094 8.708 1.00 65.25 83 PHE A C 1
ATOM 661 O O . PHE A 1 83 ? -9.666 -2.128 8.839 1.00 65.25 83 PHE A O 1
ATOM 668 N N . ASN A 1 84 ? -9.386 -4.295 8.355 1.00 63.81 84 ASN A N 1
ATOM 669 C CA . ASN A 1 84 ? -10.787 -4.516 7.997 1.00 63.81 84 ASN A CA 1
ATOM 670 C C . ASN A 1 84 ? -11.711 -4.298 9.202 1.00 63.81 84 ASN A C 1
ATOM 672 O O . ASN A 1 84 ? -12.787 -3.721 9.051 1.00 63.81 84 ASN A O 1
ATOM 676 N N . LYS A 1 85 ? -11.259 -4.677 10.404 1.00 66.38 85 LYS A N 1
ATOM 677 C CA . LYS A 1 85 ? -11.967 -4.359 11.649 1.00 66.38 85 LYS A CA 1
ATOM 678 C C . LYS A 1 85 ? -11.938 -2.863 11.953 1.00 66.38 85 LYS A C 1
ATOM 680 O O . LYS A 1 85 ? -12.978 -2.302 12.276 1.00 66.38 85 LYS A O 1
ATOM 685 N N . LEU A 1 86 ? -10.798 -2.189 11.783 1.00 66.50 86 LEU A N 1
ATOM 686 C CA . LEU A 1 86 ? -10.722 -0.734 11.963 1.00 66.50 86 LEU A CA 1
ATOM 687 C C . LEU A 1 86 ? -11.730 -0.008 11.059 1.00 66.50 86 LEU A C 1
ATOM 689 O O . LEU A 1 86 ? -12.488 0.834 11.531 1.00 66.50 86 LEU A O 1
ATOM 693 N N . VAL A 1 87 ? -11.793 -0.392 9.780 1.00 63.12 87 VAL A N 1
ATOM 694 C CA . VAL A 1 87 ? -12.753 0.156 8.814 1.00 63.12 87 VAL A CA 1
ATOM 695 C C . VAL A 1 87 ? -14.197 -0.091 9.250 1.00 63.12 87 VAL A C 1
ATOM 697 O O . VAL A 1 87 ? -15.004 0.835 9.197 1.00 63.12 87 VAL A O 1
ATOM 700 N N . SER A 1 88 ? -14.541 -1.299 9.715 1.00 65.75 88 SER A N 1
ATOM 701 C CA . SER A 1 88 ? -15.907 -1.577 10.183 1.00 65.75 88 SER A CA 1
ATOM 702 C C . SER A 1 88 ? -16.294 -0.737 11.397 1.00 65.75 88 SER A C 1
ATOM 704 O O . SER A 1 88 ? -17.410 -0.233 11.447 1.00 65.75 88 SER A O 1
ATOM 706 N N . VAL A 1 89 ? -15.367 -0.532 12.334 1.00 64.69 89 VAL A N 1
ATOM 707 C CA . VAL A 1 89 ? -15.608 0.257 13.549 1.00 64.69 89 VAL A CA 1
ATOM 708 C C . VAL A 1 89 ? -15.779 1.732 13.210 1.00 64.69 89 VAL A C 1
ATOM 710 O O . VAL A 1 89 ? -16.733 2.367 13.650 1.00 64.69 89 VAL A O 1
ATOM 713 N N . VAL A 1 90 ? -14.914 2.282 12.360 1.00 63.91 90 VAL A N 1
ATOM 714 C CA . VAL A 1 90 ? -15.020 3.681 11.923 1.00 63.91 90 VAL A CA 1
ATOM 715 C C . VAL A 1 90 ? -16.313 3.937 11.130 1.00 63.91 90 VAL A C 1
ATOM 717 O O . VAL A 1 90 ? -16.948 4.977 11.308 1.00 63.91 90 VAL A O 1
ATOM 720 N N . ASN A 1 91 ? -16.759 2.977 10.314 1.00 62.44 91 ASN A N 1
ATOM 721 C CA . ASN A 1 91 ? -18.025 3.074 9.577 1.00 62.44 91 ASN A CA 1
ATOM 722 C C . ASN A 1 91 ? -19.276 2.848 10.453 1.00 62.44 91 ASN A C 1
ATOM 724 O O . ASN A 1 91 ? -20.352 3.341 10.113 1.00 62.44 91 ASN A O 1
ATOM 728 N N . ALA A 1 92 ? -19.170 2.094 11.553 1.00 63.91 92 ALA A N 1
ATOM 729 C CA . ALA A 1 92 ? -20.276 1.858 12.487 1.00 63.91 92 ALA A CA 1
ATOM 730 C C . ALA A 1 92 ? -20.559 3.080 13.378 1.00 63.91 92 ALA A C 1
ATOM 732 O O . ALA A 1 92 ? -21.708 3.329 13.731 1.00 63.91 92 ALA A O 1
ATOM 733 N N . ASN A 1 93 ? -19.541 3.894 13.675 1.00 63.22 93 ASN A N 1
ATOM 734 C CA . ASN A 1 93 ? -19.662 5.122 14.472 1.00 63.22 93 ASN A CA 1
ATOM 735 C C . ASN A 1 93 ? -20.105 6.340 13.641 1.00 63.22 93 ASN A C 1
ATOM 737 O O . ASN A 1 93 ? -19.572 7.437 13.793 1.00 63.22 93 ASN A O 1
ATOM 741 N N . GLN A 1 94 ? -21.101 6.124 12.774 1.00 54.28 94 GLN A N 1
ATOM 742 C CA . GLN A 1 94 ? -21.676 6.988 11.723 1.00 54.28 94 GLN A CA 1
ATOM 743 C C . GLN A 1 94 ? -21.915 8.480 12.044 1.00 54.28 94 GLN A C 1
ATOM 745 O O . GLN A 1 94 ? -22.223 9.241 11.131 1.00 54.28 94 GLN A O 1
ATOM 750 N N . ALA A 1 95 ? -21.772 8.926 13.293 1.00 53.97 95 ALA A N 1
ATOM 751 C CA . ALA A 1 95 ? -21.942 10.323 13.687 1.00 53.97 95 ALA A CA 1
ATOM 752 C C . ALA A 1 95 ? -20.770 11.235 13.270 1.00 53.97 95 ALA A C 1
ATOM 754 O O . ALA A 1 95 ? -20.989 12.420 13.031 1.00 53.97 95 ALA A O 1
ATOM 755 N N . SER A 1 96 ? -19.554 10.691 13.131 1.00 51.62 96 SER A N 1
ATOM 756 C CA . SER A 1 96 ? -18.349 11.478 12.813 1.00 51.62 96 SER A CA 1
ATOM 757 C C . SER A 1 96 ? -17.348 10.687 11.974 1.00 51.62 96 SER A C 1
ATOM 759 O O . SER A 1 96 ? -16.147 10.732 12.234 1.00 51.62 96 SER A O 1
ATOM 761 N N . THR A 1 97 ? -17.810 9.897 11.000 1.00 54.19 97 THR A N 1
ATOM 762 C CA . THR A 1 97 ? -16.877 9.215 10.100 1.00 54.19 97 THR A CA 1
ATOM 763 C C . THR A 1 97 ? -16.124 10.276 9.298 1.00 54.19 97 THR A C 1
ATOM 765 O O . THR A 1 97 ? -16.670 10.827 8.342 1.00 54.19 97 THR A O 1
ATOM 768 N N . ASP A 1 98 ? -14.892 10.580 9.719 1.00 60.75 98 ASP A N 1
ATOM 769 C CA . ASP A 1 98 ? -13.999 11.521 9.050 1.00 60.75 98 ASP A CA 1
ATOM 770 C C . ASP A 1 98 ? -14.014 11.226 7.549 1.00 60.75 98 ASP A C 1
ATOM 772 O O . ASP A 1 98 ? -13.682 10.117 7.112 1.00 60.75 98 ASP A O 1
ATOM 776 N N . SER A 1 99 ? -14.399 12.221 6.746 1.00 61.50 99 SER A N 1
ATOM 777 C CA . SER A 1 99 ? -14.350 12.149 5.281 1.00 61.50 99 SER A CA 1
ATOM 778 C C . SER A 1 99 ? -12.983 11.670 4.801 1.00 61.50 99 SER A C 1
ATOM 780 O O . SER A 1 99 ? -12.888 10.930 3.823 1.00 61.50 99 SER A O 1
ATOM 782 N N . GLU A 1 100 ? -11.942 12.033 5.549 1.00 62.06 100 GLU A N 1
ATOM 783 C CA . GLU A 1 100 ? -10.571 11.593 5.355 1.00 62.06 100 GLU A CA 1
ATOM 784 C C . GLU A 1 100 ? -10.448 10.069 5.439 1.00 62.06 100 GLU A C 1
ATOM 786 O O . GLU A 1 100 ? -9.888 9.468 4.525 1.00 62.06 100 GLU A O 1
ATOM 791 N N . PHE A 1 101 ? -11.053 9.411 6.437 1.00 66.31 101 PHE A N 1
ATOM 792 C CA . PHE A 1 101 ? -11.042 7.949 6.582 1.00 66.31 101 PHE A CA 1
ATOM 793 C C . PHE A 1 101 ? -11.656 7.205 5.401 1.00 66.31 101 PHE A C 1
ATOM 795 O O . PHE A 1 101 ? -11.082 6.260 4.840 1.00 66.31 101 PHE A O 1
ATOM 802 N N . GLN A 1 102 ? -12.817 7.675 4.964 1.00 65.94 102 GLN A N 1
ATOM 803 C CA . GLN A 1 102 ? -13.463 7.141 3.771 1.00 65.94 102 GLN A CA 1
ATOM 804 C C . GLN A 1 102 ? -12.673 7.449 2.496 1.00 65.94 102 GLN A C 1
ATOM 806 O O . GLN A 1 102 ? -12.850 6.769 1.485 1.00 65.94 102 GLN A O 1
ATOM 811 N N . ASN A 1 103 ? -11.810 8.465 2.511 1.00 70.12 103 ASN A N 1
ATOM 812 C CA . ASN A 1 103 ? -10.988 8.817 1.368 1.00 70.12 103 ASN A CA 1
ATOM 813 C C . ASN A 1 103 ? -9.836 7.819 1.198 1.00 70.12 103 ASN A C 1
ATOM 815 O O . ASN A 1 103 ? -9.736 7.203 0.141 1.00 70.12 103 ASN A O 1
ATOM 819 N N . TRP A 1 104 ? -9.014 7.567 2.224 1.00 70.81 104 TRP A N 1
ATOM 820 C CA . TRP A 1 104 ? -7.859 6.665 2.072 1.00 70.81 104 TRP A CA 1
ATOM 821 C C . TRP A 1 104 ? -8.234 5.185 1.956 1.00 70.81 104 TRP A C 1
ATOM 823 O O . TRP A 1 104 ? -7.583 4.465 1.197 1.00 70.81 104 TRP A O 1
ATOM 833 N N . SER A 1 105 ? -9.323 4.733 2.587 1.00 73.06 105 SER A N 1
ATOM 834 C CA . SER A 1 105 ? -9.833 3.356 2.424 1.00 73.06 105 SER A CA 1
ATOM 835 C C . SER A 1 105 ? -10.243 3.014 0.979 1.00 73.06 105 SER A C 1
ATOM 837 O O . SER A 1 105 ? -10.219 1.848 0.580 1.00 73.06 105 SER A O 1
ATOM 839 N N . LYS A 1 106 ? -10.539 4.016 0.137 1.00 81.50 106 LYS A N 1
ATOM 840 C CA . LYS A 1 106 ? -10.751 3.818 -1.311 1.00 81.50 106 LYS A CA 1
ATOM 841 C C . LYS A 1 106 ? -9.462 3.487 -2.061 1.00 81.50 106 LYS A C 1
ATOM 843 O O . LYS A 1 106 ? -9.534 2.848 -3.113 1.00 81.50 106 LYS A O 1
ATOM 848 N N . TYR A 1 107 ? -8.310 3.914 -1.545 1.00 83.81 107 TYR A N 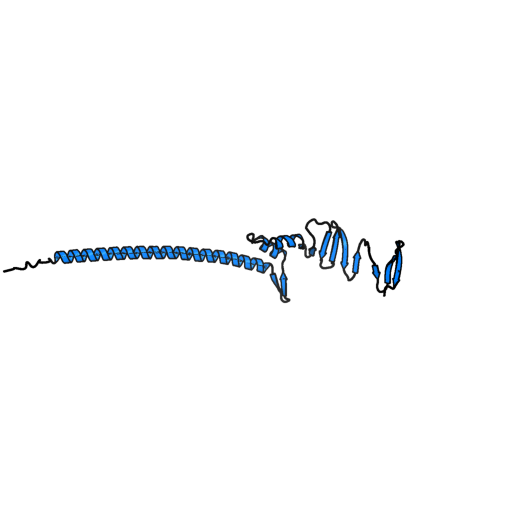1
ATOM 849 C CA . TYR A 1 107 ? -7.005 3.773 -2.192 1.00 83.81 107 TYR A CA 1
ATOM 850 C C . TYR A 1 107 ? -6.130 2.690 -1.566 1.00 83.81 107 TYR A C 1
ATOM 852 O O . TYR A 1 107 ? -5.276 2.168 -2.268 1.00 83.81 107 TYR A O 1
ATOM 860 N N . ILE A 1 108 ? -6.326 2.348 -0.291 1.00 85.25 108 ILE A N 1
ATOM 861 C CA . ILE A 1 108 ? -5.532 1.351 0.436 1.00 85.25 108 ILE A CA 1
ATOM 862 C C . ILE A 1 108 ? -6.470 0.251 0.922 1.00 85.25 108 ILE A C 1
ATOM 864 O O . ILE A 1 108 ? -7.365 0.505 1.727 1.00 85.25 108 ILE A O 1
ATOM 868 N N . ARG A 1 109 ? -6.277 -0.973 0.425 1.00 85.25 109 ARG A N 1
ATOM 869 C CA . ARG A 1 109 ? -7.122 -2.130 0.750 1.00 85.25 109 ARG A CA 1
ATOM 870 C C . ARG A 1 109 ? -6.278 -3.327 1.160 1.00 85.25 109 ARG A C 1
ATOM 872 O O . ARG A 1 109 ? -5.222 -3.559 0.582 1.00 85.25 109 ARG A O 1
ATOM 879 N N . PHE A 1 110 ? -6.790 -4.118 2.097 1.00 82.19 110 PHE A N 1
ATOM 880 C CA . PHE A 1 110 ? -6.180 -5.372 2.537 1.00 82.19 110 PHE A CA 1
ATOM 881 C C . PHE A 1 110 ? -7.076 -6.530 2.094 1.00 82.19 110 PHE A C 1
ATOM 883 O O . PHE A 1 110 ? -8.164 -6.717 2.641 1.00 82.19 110 PHE A O 1
ATOM 890 N N . VAL A 1 111 ? -6.643 -7.270 1.073 1.00 84.44 111 VAL A N 1
ATOM 891 C CA . VAL A 1 111 ? -7.440 -8.314 0.405 1.00 84.44 111 VAL A CA 1
ATOM 892 C C . VAL A 1 111 ? -6.605 -9.584 0.303 1.00 84.44 111 VAL A C 1
ATOM 894 O O . VAL A 1 111 ? -5.501 -9.548 -0.237 1.00 84.44 111 VAL A O 1
ATOM 897 N N . ASP A 1 112 ? -7.117 -10.689 0.845 1.00 85.00 112 ASP A N 1
ATOM 898 C CA . ASP A 1 112 ? -6.483 -12.017 0.808 1.00 85.00 112 ASP A CA 1
ATOM 899 C C . ASP A 1 112 ? -5.010 -12.025 1.265 1.00 85.00 112 ASP A C 1
ATOM 901 O O . ASP A 1 112 ? -4.151 -12.659 0.660 1.00 85.00 112 ASP A O 1
ATOM 905 N N . GLY A 1 113 ? -4.699 -11.268 2.325 1.00 78.81 113 GLY A N 1
ATOM 906 C CA . GLY A 1 113 ? -3.338 -11.142 2.868 1.00 78.81 113 GLY A CA 1
ATOM 907 C C . GLY A 1 113 ? -2.415 -10.189 2.099 1.00 78.81 113 GLY A C 1
ATOM 908 O O . GLY A 1 113 ? -1.279 -9.985 2.518 1.00 78.81 113 GLY A O 1
ATOM 909 N N . ASN A 1 114 ? -2.899 -9.565 1.024 1.00 86.50 114 ASN A N 1
A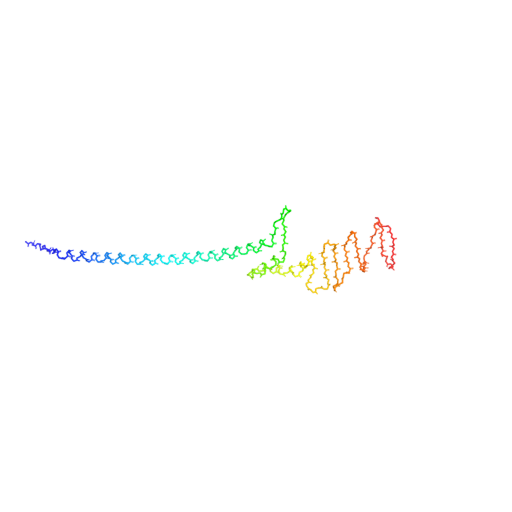TOM 910 C CA . ASN A 1 114 ? -2.151 -8.604 0.218 1.00 86.50 114 ASN A CA 1
ATOM 911 C C . ASN A 1 114 ? -2.556 -7.165 0.545 1.00 86.50 114 ASN A C 1
ATOM 913 O O . ASN A 1 114 ? -3.702 -6.898 0.916 1.00 86.50 114 ASN A O 1
ATOM 917 N N . ILE A 1 115 ? -1.639 -6.223 0.323 1.00 87.31 115 ILE A N 1
ATOM 918 C CA . ILE A 1 115 ? -1.929 -4.784 0.367 1.00 87.31 115 ILE A CA 1
ATOM 919 C C . ILE A 1 115 ? -2.091 -4.290 -1.067 1.00 87.31 115 ILE A C 1
ATOM 921 O O . ILE A 1 115 ? -1.161 -4.373 -1.865 1.00 87.31 115 ILE A O 1
ATOM 925 N N . ILE A 1 116 ? -3.264 -3.762 -1.396 1.00 89.94 116 ILE A N 1
ATOM 926 C CA . ILE A 1 116 ? -3.574 -3.192 -2.706 1.00 89.94 116 ILE A CA 1
ATOM 927 C C . ILE A 1 116 ? -3.598 -1.672 -2.575 1.00 89.94 116 ILE A C 1
ATOM 929 O O . ILE A 1 116 ? -4.399 -1.133 -1.807 1.00 89.94 116 ILE A O 1
ATOM 933 N N . LEU A 1 117 ? -2.755 -0.989 -3.353 1.00 92.12 117 LEU A N 1
ATOM 934 C CA . LEU A 1 117 ? -2.767 0.465 -3.491 1.00 92.12 117 LEU A CA 1
ATOM 935 C C . LEU A 1 117 ? -3.322 0.869 -4.860 1.00 92.12 117 LEU A C 1
ATOM 937 O O . LEU A 1 117 ? -2.918 0.339 -5.893 1.00 92.12 117 LEU A O 1
ATOM 941 N N . GLY A 1 118 ? -4.231 1.836 -4.863 1.00 87.75 118 GLY A N 1
ATOM 942 C CA . GLY A 1 118 ? -4.907 2.349 -6.051 1.00 87.75 118 GLY A CA 1
ATOM 943 C C . GLY A 1 118 ? -6.419 2.389 -5.858 1.00 87.75 118 GLY A C 1
ATOM 944 O O . GLY A 1 118 ? -6.998 1.562 -5.149 1.00 87.75 118 GLY A O 1
ATOM 945 N N . GLN A 1 119 ? -7.082 3.360 -6.486 1.00 86.81 119 GLN A N 1
ATOM 946 C CA . GLN A 1 119 ? -8.536 3.502 -6.391 1.00 86.81 119 GLN A CA 1
ATOM 947 C C . GLN A 1 119 ? -9.239 2.220 -6.862 1.00 86.81 119 GLN A C 1
ATOM 949 O O . GLN A 1 119 ? -8.771 1.537 -7.774 1.00 86.81 119 GLN A O 1
ATOM 954 N N . ALA A 1 120 ? -10.356 1.869 -6.227 1.00 75.75 120 ALA A N 1
ATOM 955 C CA . ALA A 1 120 ? -11.174 0.750 -6.683 1.00 75.75 120 ALA A CA 1
ATOM 956 C C . ALA A 1 120 ? -11.569 0.961 -8.155 1.00 75.75 120 ALA A C 1
ATOM 958 O O . ALA A 1 120 ? -11.931 2.072 -8.535 1.00 75.75 120 ALA A O 1
ATOM 959 N N . GLN A 1 121 ? -11.487 -0.096 -8.968 1.00 82.00 121 GLN A N 1
ATOM 960 C CA . GLN A 1 121 ? -11.724 -0.057 -10.422 1.00 82.00 121 GLN A CA 1
ATOM 961 C C . GLN A 1 121 ? -10.713 0.775 -11.237 1.00 82.00 121 GLN A C 1
ATOM 963 O O . GLN A 1 121 ? -10.897 0.943 -12.441 1.00 82.00 121 GLN A O 1
ATOM 968 N N . ASN A 1 122 ? -9.630 1.277 -10.633 1.00 87.06 122 ASN A N 1
ATOM 969 C CA . ASN A 1 122 ? -8.542 1.869 -11.406 1.00 87.06 122 ASN A CA 1
ATOM 970 C C . ASN A 1 122 ? -7.805 0.756 -12.169 1.00 87.06 122 ASN A C 1
ATOM 972 O O . ASN A 1 122 ? -7.473 -0.264 -11.559 1.00 87.06 122 ASN A O 1
ATOM 976 N N . PRO A 1 123 ? -7.528 0.921 -13.476 1.00 89.12 123 PRO A N 1
ATOM 977 C CA . PRO A 1 123 ? -6.721 -0.040 -14.212 1.00 89.12 123 PRO A CA 1
ATOM 978 C C . PRO A 1 123 ? -5.317 -0.184 -13.620 1.00 89.12 123 PRO A C 1
ATOM 980 O O . PRO A 1 123 ? -4.773 -1.277 -13.664 1.00 89.12 123 PRO A O 1
ATOM 983 N N . ILE A 1 124 ? -4.727 0.873 -13.062 1.00 92.19 124 ILE A N 1
ATOM 984 C CA . ILE A 1 124 ? -3.371 0.842 -12.511 1.00 92.19 124 ILE A CA 1
ATOM 985 C C . ILE A 1 124 ? -3.445 0.642 -10.996 1.00 92.19 124 ILE A C 1
ATOM 987 O O . ILE A 1 124 ? -3.989 1.482 -10.277 1.00 92.19 124 ILE A O 1
ATOM 991 N N . ILE A 1 125 ? -2.865 -0.457 -10.513 1.00 94.19 125 ILE A N 1
ATOM 992 C CA . ILE A 1 125 ? -2.785 -0.786 -9.085 1.00 94.19 125 ILE A CA 1
ATOM 993 C C . ILE A 1 125 ? -1.388 -1.292 -8.711 1.00 94.19 125 ILE A C 1
ATOM 995 O O . ILE A 1 125 ? -0.709 -1.941 -9.508 1.00 94.19 125 ILE A O 1
ATOM 999 N N . LEU A 1 126 ? -0.975 -1.034 -7.471 1.00 95.62 126 LEU A N 1
ATOM 1000 C CA . LEU A 1 126 ? 0.162 -1.693 -6.830 1.00 95.62 126 LEU A CA 1
ATOM 1001 C C . LEU A 1 126 ? -0.371 -2.799 -5.915 1.00 95.62 126 LEU A C 1
ATOM 1003 O O . LEU A 1 126 ? -1.343 -2.585 -5.195 1.00 95.62 126 LEU A O 1
ATOM 1007 N N . THR A 1 127 ? 0.270 -3.961 -5.904 1.00 93.75 127 THR A N 1
ATOM 1008 C CA . THR A 1 127 ? -0.043 -5.052 -4.974 1.00 93.75 127 THR A CA 1
ATOM 1009 C C . THR A 1 127 ? 1.220 -5.492 -4.243 1.00 93.75 127 THR A C 1
ATOM 1011 O O . THR A 1 127 ? 2.184 -5.907 -4.877 1.00 93.75 127 THR A O 1
ATOM 1014 N N . ILE A 1 128 ? 1.213 -5.429 -2.915 1.00 91.00 128 ILE A N 1
ATOM 1015 C CA . ILE A 1 128 ? 2.260 -5.975 -2.047 1.00 91.00 128 ILE A CA 1
ATOM 1016 C C . ILE A 1 128 ? 1.774 -7.339 -1.559 1.00 91.00 128 ILE A C 1
ATOM 1018 O O . ILE A 1 128 ? 0.756 -7.421 -0.868 1.00 91.00 128 ILE A O 1
ATOM 1022 N N . LYS A 1 129 ? 2.491 -8.391 -1.952 1.00 91.50 129 LYS A N 1
ATOM 1023 C CA . LYS A 1 129 ? 2.255 -9.789 -1.572 1.00 91.50 129 LYS A CA 1
ATOM 1024 C C . LYS A 1 129 ? 3.374 -10.256 -0.641 1.00 91.50 129 LYS A C 1
ATOM 1026 O O . LYS A 1 129 ? 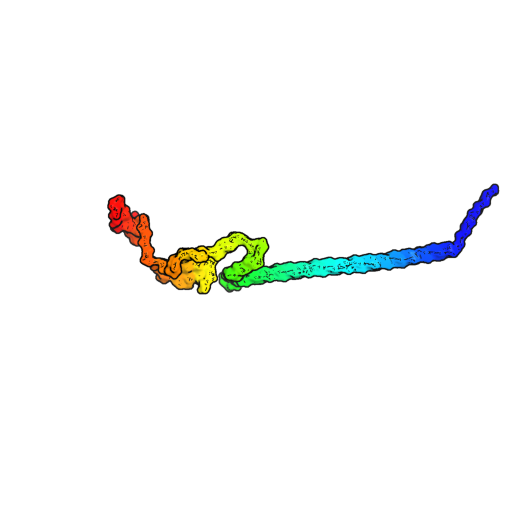4.348 -9.537 -0.420 1.00 91.50 129 LYS A O 1
ATOM 1031 N N . ASN A 1 130 ? 3.271 -11.477 -0.121 1.00 89.81 130 ASN A N 1
ATOM 1032 C CA . ASN A 1 130 ? 4.329 -12.049 0.715 1.00 89.81 130 ASN A CA 1
ATOM 1033 C C . ASN A 1 130 ? 5.633 -12.326 -0.063 1.00 89.81 130 ASN A C 1
ATOM 1035 O O . ASN A 1 130 ? 6.700 -12.354 0.542 1.00 89.81 130 ASN A O 1
ATOM 1039 N N . ASP A 1 131 ? 5.547 -12.570 -1.375 1.00 92.31 131 ASP A N 1
ATOM 1040 C CA . ASP A 1 131 ? 6.659 -13.011 -2.229 1.00 92.31 131 ASP A CA 1
ATOM 1041 C C . ASP A 1 131 ? 7.167 -11.929 -3.200 1.00 92.31 131 ASP A C 1
ATOM 1043 O O . ASP A 1 131 ? 8.254 -12.070 -3.771 1.00 92.31 131 ASP A O 1
ATOM 1047 N N . ARG A 1 132 ? 6.389 -10.863 -3.427 1.00 94.50 132 ARG A N 1
ATOM 1048 C CA . ARG A 1 132 ? 6.710 -9.817 -4.405 1.00 94.50 132 ARG A CA 1
ATOM 1049 C C . ARG A 1 132 ? 5.942 -8.515 -4.182 1.00 94.50 132 ARG A C 1
ATOM 1051 O O . ARG A 1 132 ? 4.870 -8.495 -3.576 1.00 94.50 132 ARG A O 1
ATOM 1058 N N . ILE A 1 133 ? 6.451 -7.442 -4.779 1.00 94.25 133 ILE A N 1
ATOM 1059 C CA . ILE A 1 133 ? 5.734 -6.171 -4.961 1.00 94.25 133 ILE A CA 1
ATOM 1060 C C . ILE A 1 133 ? 5.460 -5.997 -6.453 1.00 94.25 133 ILE A C 1
ATOM 1062 O O . ILE A 1 133 ? 6.405 -5.940 -7.234 1.00 94.25 133 ILE A O 1
ATOM 1066 N N . SER A 1 134 ? 4.193 -5.890 -6.846 1.00 96.94 134 SER A N 1
ATOM 1067 C CA . SER A 1 134 ? 3.758 -5.902 -8.247 1.00 96.94 134 SER A CA 1
ATOM 1068 C C . SER A 1 134 ? 3.051 -4.616 -8.658 1.00 96.94 134 SER A C 1
ATOM 1070 O O . SER A 1 134 ? 2.216 -4.089 -7.925 1.00 96.94 134 SER A O 1
ATOM 1072 N N . PHE A 1 135 ? 3.311 -4.173 -9.882 1.00 95.69 135 PHE A N 1
ATOM 1073 C CA . PHE A 1 135 ? 2.516 -3.197 -10.613 1.00 95.69 135 PHE A CA 1
ATOM 1074 C C . PHE A 1 135 ? 1.615 -3.953 -11.582 1.00 95.69 135 PHE A C 1
ATOM 1076 O O . PHE A 1 135 ? 2.104 -4.737 -12.398 1.00 95.69 135 PHE A O 1
ATOM 1083 N N . ALA A 1 136 ? 0.310 -3.709 -11.512 1.00 94.25 136 ALA A N 1
ATOM 1084 C CA . ALA A 1 136 ? -0.639 -4.263 -12.459 1.00 94.25 136 ALA A CA 1
ATOM 1085 C C . ALA A 1 136 ? -1.370 -3.162 -13.227 1.00 94.25 136 ALA A C 1
ATOM 1087 O O . ALA A 1 136 ? -1.708 -2.117 -12.670 1.00 94.25 136 ALA A O 1
ATOM 1088 N N . GLN A 1 137 ? -1.623 -3.427 -14.506 1.00 93.94 137 GLN A N 1
ATOM 1089 C CA . GLN A 1 137 ? -2.437 -2.605 -15.386 1.00 93.94 137 GLN A CA 1
ATOM 1090 C C . GLN A 1 137 ? -3.573 -3.454 -15.960 1.00 93.94 137 GLN A C 1
ATOM 1092 O O . GLN A 1 137 ? -3.339 -4.477 -16.598 1.00 93.94 137 GLN A O 1
ATOM 1097 N N . SER A 1 138 ? -4.815 -3.043 -15.720 1.00 92.44 138 SER A N 1
ATOM 1098 C CA . SER A 1 138 ? -6.034 -3.740 -16.143 1.00 92.44 138 SER A CA 1
ATOM 1099 C C . SER A 1 138 ? -6.033 -5.226 -15.753 1.00 92.44 138 SER A C 1
ATOM 1101 O O . SER A 1 138 ? -6.422 -6.090 -16.535 1.00 92.44 138 SER A O 1
ATOM 1103 N N . GLY A 1 139 ? -5.549 -5.527 -14.543 1.00 89.62 139 GLY A N 1
ATOM 1104 C CA . GLY A 1 139 ? -5.449 -6.888 -14.006 1.00 89.62 139 GLY A CA 1
ATOM 1105 C C . GLY A 1 139 ? -4.231 -7.697 -14.470 1.00 89.62 139 GLY A C 1
ATOM 1106 O O . GLY A 1 139 ? -4.043 -8.806 -13.983 1.00 89.62 139 GLY A O 1
ATOM 1107 N N . GLN A 1 140 ? -3.392 -7.164 -15.363 1.00 93.75 140 GLN A N 1
ATOM 1108 C CA . GLN A 1 140 ? -2.161 -7.817 -15.820 1.00 93.75 140 GLN A CA 1
ATOM 1109 C C . GLN A 1 140 ? -0.952 -7.291 -15.047 1.00 93.75 140 GLN A C 1
ATOM 1111 O O . GLN A 1 140 ? -0.785 -6.080 -14.939 1.00 93.75 140 GLN A O 1
ATOM 1116 N N . GLU A 1 141 ? -0.102 -8.176 -14.524 1.00 95.31 141 GLU A N 1
ATOM 1117 C CA . GLU A 1 141 ? 1.164 -7.797 -13.881 1.00 95.31 141 GLU A CA 1
ATOM 1118 C C . GLU A 1 141 ? 2.149 -7.305 -14.953 1.00 95.31 141 GLU A C 1
ATOM 1120 O O . GLU A 1 141 ? 2.577 -8.077 -15.804 1.00 95.31 141 GLU A O 1
ATOM 1125 N N . VAL A 1 142 ? 2.477 -6.011 -14.935 1.00 97.38 142 VAL A N 1
ATOM 1126 C CA . VAL A 1 142 ? 3.355 -5.374 -15.937 1.00 97.38 142 VAL A CA 1
ATOM 1127 C C . VAL A 1 142 ? 4.782 -5.182 -15.432 1.00 97.38 142 VAL A C 1
ATOM 1129 O O . VAL A 1 142 ? 5.710 -5.086 -16.237 1.00 97.38 142 VAL A O 1
ATOM 1132 N N . ALA A 1 143 ? 4.971 -5.150 -14.113 1.00 97.31 143 ALA A N 1
ATOM 1133 C CA . ALA A 1 143 ? 6.279 -5.158 -13.474 1.00 97.31 143 ALA A CA 1
ATOM 1134 C C . ALA A 1 143 ? 6.188 -5.726 -12.054 1.00 97.31 143 ALA A C 1
ATOM 1136 O O . ALA A 1 143 ? 5.158 -5.573 -11.398 1.00 97.31 143 ALA A O 1
ATOM 1137 N N . TYR A 1 144 ? 7.263 -6.323 -11.546 1.00 97.50 144 TYR A N 1
ATOM 1138 C CA . TYR A 1 144 ? 7.351 -6.722 -10.142 1.00 97.50 144 TYR A CA 1
ATOM 1139 C C . TYR A 1 144 ? 8.793 -6.738 -9.622 1.00 97.50 144 TYR A C 1
ATOM 1141 O O . TYR A 1 144 ? 9.750 -6.879 -10.382 1.00 97.50 144 TYR A O 1
ATOM 1149 N N . LEU A 1 145 ? 8.926 -6.609 -8.303 1.00 95.25 145 LEU A N 1
ATOM 1150 C CA . LEU A 1 145 ? 10.148 -6.849 -7.541 1.00 95.25 145 LEU A CA 1
ATOM 1151 C C . LEU A 1 145 ? 9.999 -8.154 -6.760 1.00 95.25 145 LEU A C 1
ATOM 1153 O O . LEU A 1 145 ? 9.090 -8.272 -5.936 1.00 95.25 145 LEU A O 1
ATOM 1157 N N . SER A 1 146 ? 10.883 -9.120 -6.998 1.00 95.69 146 SER A N 1
ATOM 1158 C CA . SER A 1 146 ? 10.950 -10.382 -6.249 1.00 95.69 146 SER A CA 1
ATOM 1159 C C . SER A 1 146 ? 12.355 -10.969 -6.346 1.00 95.69 146 SER A C 1
ATOM 1161 O O . SER A 1 146 ? 13.030 -10.767 -7.349 1.00 95.69 146 SER A O 1
ATOM 1163 N N . ASN A 1 147 ? 12.815 -11.686 -5.316 1.00 95.44 147 ASN A N 1
ATOM 1164 C CA . ASN A 1 147 ? 14.128 -12.353 -5.310 1.00 95.44 147 ASN A CA 1
ATOM 1165 C C . ASN A 1 147 ? 15.306 -11.437 -5.708 1.00 95.44 147 ASN A C 1
ATOM 1167 O O . ASN A 1 147 ? 16.213 -11.855 -6.421 1.00 95.44 147 ASN A O 1
ATOM 1171 N N . SER A 1 148 ? 15.286 -10.180 -5.247 1.00 91.94 148 SER A N 1
ATOM 1172 C CA . SER A 1 148 ? 16.281 -9.148 -5.591 1.00 91.94 148 SER A CA 1
ATOM 1173 C C . SER A 1 148 ? 16.358 -8.795 -7.084 1.00 91.94 148 SER A C 1
ATOM 1175 O O . SER A 1 148 ? 17.334 -8.188 -7.522 1.00 91.94 148 SER A O 1
ATOM 1177 N N . GLU A 1 149 ? 15.325 -9.128 -7.857 1.00 95.25 149 GLU A N 1
ATOM 1178 C CA . GLU A 1 149 ? 15.212 -8.830 -9.280 1.00 95.25 149 GLU A CA 1
ATOM 1179 C C . GLU A 1 149 ? 14.011 -7.916 -9.554 1.00 95.25 149 GLU A C 1
ATOM 1181 O O . GLU A 1 149 ? 12.943 -8.059 -8.954 1.00 95.25 149 GLU A O 1
ATOM 1186 N N . LEU A 1 150 ? 14.206 -6.962 -10.470 1.00 94.88 150 LEU A N 1
ATOM 1187 C CA . LEU A 1 150 ? 13.147 -6.146 -11.053 1.00 94.88 150 LEU A CA 1
ATOM 1188 C C . LEU A 1 150 ? 12.823 -6.689 -12.443 1.00 94.88 150 LEU A C 1
ATOM 1190 O O . LEU A 1 150 ? 13.637 -6.567 -13.359 1.00 94.88 150 LEU A O 1
ATOM 1194 N N . THR A 1 151 ? 11.621 -7.225 -12.609 1.00 97.12 151 THR A N 1
ATOM 1195 C CA . THR A 1 151 ? 11.114 -7.700 -13.897 1.00 97.12 151 THR A CA 1
ATOM 1196 C C . THR A 1 151 ? 10.101 -6.691 -14.431 1.00 97.12 151 THR A C 1
ATOM 1198 O O . THR A 1 151 ? 9.189 -6.288 -13.711 1.00 97.12 151 THR A O 1
ATOM 1201 N N . ILE A 1 152 ? 10.258 -6.255 -15.683 1.00 97.00 152 ILE A N 1
ATOM 1202 C CA . ILE A 1 152 ? 9.371 -5.293 -16.354 1.00 97.00 152 ILE A CA 1
ATOM 1203 C C . ILE A 1 152 ? 9.040 -5.842 -17.741 1.00 97.00 152 ILE A C 1
ATOM 1205 O O . ILE A 1 152 ? 9.950 -6.239 -18.464 1.00 97.00 152 ILE A O 1
ATOM 1209 N N . THR A 1 153 ? 7.757 -5.839 -18.111 1.00 96.56 153 THR A N 1
ATOM 1210 C CA . THR A 1 153 ? 7.298 -6.297 -19.435 1.00 96.56 153 THR A CA 1
ATOM 1211 C C . THR A 1 153 ? 7.818 -5.379 -20.540 1.00 96.56 153 THR A C 1
ATOM 1213 O O . THR A 1 153 ? 8.487 -5.838 -21.457 1.00 96.56 153 THR A O 1
ATOM 1216 N N . ASP A 1 154 ? 7.575 -4.072 -20.411 1.00 95.06 154 ASP A N 1
ATOM 1217 C CA . ASP A 1 154 ? 8.019 -3.052 -21.361 1.00 95.06 154 ASP A CA 1
ATOM 1218 C C . ASP A 1 154 ? 8.474 -1.783 -20.632 1.00 95.06 154 ASP A C 1
ATOM 1220 O O . ASP A 1 154 ? 7.836 -1.330 -19.679 1.00 95.06 154 ASP A O 1
ATOM 1224 N N . ALA A 1 155 ? 9.557 -1.162 -21.110 1.00 91.50 155 ALA A N 1
ATOM 1225 C CA . ALA A 1 155 ? 10.077 0.088 -20.562 1.00 91.50 155 ALA A CA 1
ATOM 1226 C C . ALA A 1 155 ? 10.342 1.122 -21.665 1.00 91.50 155 ALA A C 1
ATOM 1228 O O . ALA A 1 155 ? 11.085 0.875 -22.615 1.00 91.50 155 ALA A O 1
ATOM 1229 N N . ARG A 1 156 ? 9.787 2.330 -21.503 1.00 90.69 156 ARG A N 1
ATOM 1230 C CA . ARG A 1 156 ? 10.137 3.509 -22.308 1.00 90.69 156 ARG A CA 1
ATOM 1231 C C . ARG A 1 156 ? 10.970 4.472 -21.466 1.00 90.69 156 ARG A C 1
ATOM 1233 O O . ARG A 1 156 ? 10.430 5.181 -20.622 1.00 90.69 156 ARG A O 1
ATOM 1240 N N . ILE A 1 157 ? 12.276 4.527 -21.723 1.00 87.25 157 ILE A N 1
ATOM 1241 C CA . ILE A 1 157 ? 13.203 5.432 -21.030 1.00 87.25 157 ILE A CA 1
ATOM 1242 C C . ILE A 1 157 ? 13.366 6.720 -21.841 1.00 87.25 157 ILE A C 1
ATOM 1244 O O . ILE A 1 157 ? 13.912 6.700 -22.940 1.00 87.25 157 ILE A O 1
ATOM 1248 N N . THR A 1 158 ? 12.885 7.844 -21.309 1.00 82.81 158 THR A N 1
ATOM 1249 C CA . THR A 1 158 ? 12.822 9.126 -22.040 1.00 82.81 158 THR A CA 1
ATOM 1250 C C . THR A 1 158 ? 14.008 10.054 -21.790 1.00 82.81 158 THR A C 1
ATOM 1252 O O . THR A 1 158 ? 14.183 11.018 -22.530 1.00 82.81 158 THR A O 1
ATOM 1255 N N . HIS A 1 159 ? 14.814 9.787 -20.759 1.00 77.44 159 HIS A N 1
ATOM 1256 C CA . HIS A 1 159 ? 15.928 10.654 -20.370 1.00 77.44 159 HIS A CA 1
ATOM 1257 C C . HIS A 1 159 ? 17.284 9.945 -20.458 1.00 77.44 159 HIS A C 1
ATOM 1259 O O . HIS A 1 159 ? 18.097 10.271 -21.319 1.00 77.44 159 HIS A O 1
ATOM 1265 N N . SER A 1 160 ? 17.541 8.966 -19.585 1.00 79.69 160 SER A N 1
ATOM 1266 C CA . SER A 1 160 ? 18.789 8.195 -19.609 1.00 79.69 160 SER A CA 1
ATOM 1267 C C . SER A 1 160 ? 18.619 6.833 -18.942 1.00 79.69 160 SER A C 1
ATOM 1269 O O . SER A 1 160 ? 17.905 6.729 -17.946 1.00 79.69 160 SER A O 1
ATOM 1271 N N . LEU A 1 161 ? 19.307 5.817 -19.466 1.00 88.06 161 LEU A N 1
ATOM 1272 C CA . LEU A 1 161 ? 19.456 4.499 -18.843 1.00 88.06 161 LEU A CA 1
ATOM 1273 C C . LEU A 1 161 ? 20.926 4.315 -18.466 1.00 88.06 161 LEU A C 1
ATOM 1275 O O . LEU A 1 161 ? 21.791 4.434 -19.333 1.00 88.06 161 LEU A O 1
ATOM 1279 N N . ARG A 1 162 ? 21.216 4.022 -17.195 1.00 89.69 162 ARG A N 1
ATOM 1280 C CA . ARG A 1 162 ? 22.579 3.780 -16.701 1.00 89.69 162 ARG A CA 1
ATOM 1281 C C . ARG A 1 162 ? 22.700 2.386 -16.098 1.00 89.69 162 ARG A C 1
ATOM 1283 O O . ARG A 1 162 ? 21.817 1.955 -15.367 1.00 89.69 162 ARG A O 1
ATOM 1290 N N . ILE A 1 163 ? 23.809 1.717 -16.394 1.00 89.62 163 ILE A N 1
ATOM 1291 C CA . ILE A 1 163 ? 24.182 0.408 -15.857 1.00 89.62 163 ILE A CA 1
ATOM 1292 C C . ILE A 1 163 ? 25.620 0.532 -15.347 1.00 89.62 163 ILE A C 1
ATOM 1294 O O . ILE A 1 163 ? 26.573 0.619 -16.127 1.00 89.62 163 ILE A O 1
ATOM 1298 N N . GLY A 1 164 ? 25.779 0.612 -14.024 1.00 91.19 164 GLY A N 1
ATOM 1299 C CA . GLY A 1 164 ? 27.066 0.932 -13.402 1.00 91.19 164 GLY A CA 1
ATOM 1300 C C . GLY A 1 164 ? 27.622 2.272 -13.900 1.00 91.19 164 GLY A C 1
ATOM 1301 O O . GLY A 1 164 ? 26.914 3.276 -13.938 1.00 91.19 164 GLY A O 1
ATOM 1302 N N . TYR A 1 165 ? 28.891 2.287 -14.318 1.00 93.25 165 TYR A N 1
ATOM 1303 C CA . TYR A 1 165 ? 29.548 3.483 -14.864 1.00 93.25 165 TYR A CA 1
ATOM 1304 C C . TYR A 1 165 ? 29.189 3.796 -16.323 1.00 93.25 165 TYR A C 1
ATOM 1306 O O . TYR A 1 165 ? 29.730 4.751 -16.880 1.00 93.25 165 TYR A O 1
ATOM 1314 N N . PHE A 1 166 ? 28.320 3.012 -16.961 1.00 93.62 166 PHE A N 1
ATOM 1315 C CA . PHE A 1 166 ? 27.950 3.178 -18.364 1.00 93.62 166 PHE A CA 1
ATOM 1316 C C . PHE A 1 166 ? 26.533 3.724 -18.495 1.00 93.62 166 PHE A C 1
ATOM 1318 O O . PHE A 1 166 ? 25.653 3.397 -17.703 1.00 93.62 166 PHE A O 1
ATOM 1325 N N . GLY A 1 167 ? 26.303 4.562 -19.499 1.00 91.25 167 GLY A N 1
ATOM 1326 C CA . GLY A 1 167 ? 25.000 5.150 -19.766 1.00 91.25 167 GLY A CA 1
ATOM 1327 C C . GLY A 1 167 ? 24.702 5.233 -21.251 1.00 91.25 167 GLY A C 1
ATOM 1328 O O . GLY A 1 167 ? 25.594 5.512 -22.054 1.00 91.25 167 GLY A O 1
ATOM 1329 N N . TRP A 1 168 ? 23.433 5.024 -21.583 1.00 88.88 168 TRP A N 1
ATOM 1330 C CA . TRP A 1 168 ? 22.856 5.325 -22.884 1.00 88.88 168 TRP A CA 1
ATOM 1331 C C . TRP A 1 168 ? 22.472 6.803 -22.913 1.00 88.88 168 TRP A C 1
ATOM 1333 O O . TRP A 1 168 ? 21.613 7.238 -22.141 1.00 88.88 168 TRP A O 1
ATOM 1343 N N . VAL A 1 169 ? 23.143 7.582 -23.761 1.00 83.56 169 VAL A N 1
ATOM 1344 C CA . VAL A 1 169 ? 22.982 9.039 -23.828 1.00 83.56 169 VAL A CA 1
ATOM 1345 C C . VAL A 1 169 ? 22.496 9.435 -25.222 1.00 83.56 169 VAL A C 1
ATOM 1347 O O . VAL A 1 169 ? 23.216 9.197 -26.196 1.00 83.56 169 VAL A O 1
ATOM 1350 N N . PRO A 1 170 ? 21.299 10.036 -25.342 1.00 82.06 170 PRO A N 1
ATOM 1351 C CA . PRO A 1 170 ? 20.819 10.549 -26.617 1.00 82.06 170 PRO A CA 1
ATOM 1352 C C . PRO A 1 170 ? 21.648 11.768 -27.044 1.00 82.06 170 PRO A C 1
ATOM 1354 O O . PRO A 1 170 ? 21.964 12.643 -26.235 1.00 82.06 170 PRO A O 1
ATOM 1357 N N . ARG A 1 171 ? 22.016 11.830 -28.324 1.00 78.81 171 ARG A N 1
ATOM 1358 C CA . ARG A 1 171 ? 22.686 12.979 -28.943 1.00 78.81 171 ARG A CA 1
ATOM 1359 C C . ARG A 1 171 ? 21.666 13.918 -29.593 1.00 78.81 171 ARG A C 1
ATOM 1361 O O . ARG A 1 171 ? 20.562 13.513 -29.943 1.00 78.81 171 ARG A O 1
ATOM 1368 N N . ALA A 1 172 ? 22.067 15.169 -29.833 1.00 83.12 172 ALA A N 1
ATOM 1369 C CA . ALA A 1 172 ? 21.224 16.184 -30.480 1.00 83.12 172 ALA A CA 1
ATOM 1370 C C . ALA A 1 172 ? 20.753 15.798 -31.899 1.00 83.12 172 ALA A C 1
ATOM 1372 O O . ALA A 1 172 ? 19.732 16.290 -32.364 1.00 83.12 172 ALA A O 1
ATOM 1373 N N . ASN A 1 173 ? 21.477 14.904 -32.580 1.00 86.12 173 ASN A N 1
ATOM 1374 C CA . ASN A 1 173 ? 21.121 14.360 -33.895 1.00 86.12 173 ASN A CA 1
ATOM 1375 C C . ASN A 1 173 ? 20.179 13.137 -33.823 1.00 86.12 173 ASN A C 1
ATOM 1377 O O . ASN A 1 173 ? 19.923 12.515 -34.850 1.00 86.12 173 ASN A O 1
ATOM 1381 N N . GLY A 1 174 ? 19.720 12.746 -32.630 1.00 81.56 174 GLY A N 1
ATOM 1382 C CA . GLY A 1 174 ? 18.838 11.598 -32.421 1.00 81.56 174 GLY A CA 1
ATOM 1383 C C . GLY A 1 174 ? 19.534 10.234 -32.331 1.00 81.56 174 GLY A C 1
ATOM 1384 O O . GLY A 1 174 ? 18.849 9.238 -32.117 1.00 81.56 174 GLY A O 1
ATOM 1385 N N . SER A 1 175 ? 20.866 10.151 -32.456 1.00 85.50 175 SER A N 1
ATOM 1386 C CA . SER A 1 175 ? 21.591 8.888 -32.245 1.00 85.50 175 SER A CA 1
ATOM 1387 C C . SER A 1 175 ? 21.791 8.586 -30.754 1.00 85.50 175 SER A C 1
ATOM 1389 O O . SER A 1 175 ? 21.808 9.497 -29.924 1.00 85.50 175 SER A O 1
ATOM 1391 N N . LEU A 1 176 ? 21.981 7.310 -30.408 1.00 84.19 176 LEU A N 1
ATOM 1392 C CA . LEU A 1 176 ? 22.188 6.849 -29.033 1.00 84.19 176 LEU A CA 1
ATOM 1393 C C . LEU A 1 176 ? 23.606 6.295 -28.864 1.00 84.19 176 LEU A C 1
ATOM 1395 O O . LEU A 1 176 ? 23.988 5.365 -29.569 1.00 84.19 176 LEU A O 1
ATOM 1399 N N . ASP A 1 177 ? 24.361 6.833 -27.907 1.00 85.62 177 ASP A N 1
ATOM 1400 C CA . ASP A 1 177 ? 25.673 6.292 -27.544 1.00 85.62 177 ASP A CA 1
ATOM 1401 C C . ASP A 1 177 ? 25.610 5.517 -26.235 1.00 85.62 177 ASP A C 1
ATOM 1403 O O . ASP A 1 177 ? 25.020 5.997 -25.266 1.00 85.62 177 ASP A O 1
ATOM 1407 N N . LEU A 1 178 ? 26.348 4.408 -26.161 1.00 89.56 178 LEU A N 1
ATOM 1408 C CA . LEU A 1 178 ? 26.773 3.820 -24.895 1.00 89.56 178 LEU A CA 1
ATOM 1409 C C . LEU A 1 178 ? 28.161 4.363 -24.533 1.00 89.56 178 LEU A C 1
ATOM 1411 O O . LEU A 1 178 ? 29.136 4.097 -25.235 1.00 89.56 178 LEU A O 1
ATOM 1415 N N . LYS A 1 179 ? 28.270 5.112 -23.431 1.00 89.19 179 LYS A N 1
ATOM 1416 C CA . LYS A 1 179 ? 29.559 5.650 -22.960 1.00 89.19 179 LYS A CA 1
ATOM 1417 C C . LYS A 1 179 ? 29.721 5.543 -21.452 1.00 89.19 179 LYS A C 1
ATOM 1419 O O . LYS A 1 179 ? 28.738 5.456 -20.719 1.00 89.19 179 LYS A O 1
ATOM 1424 N N . LYS A 1 180 ? 30.968 5.598 -20.980 1.00 90.94 180 LYS A N 1
ATOM 1425 C CA . LYS A 1 180 ? 31.261 5.788 -19.556 1.00 90.94 180 LYS A CA 1
ATOM 1426 C C . LYS A 1 180 ? 30.797 7.193 -19.145 1.00 90.94 180 LYS A C 1
ATOM 1428 O O . LYS A 1 180 ? 31.191 8.172 -19.773 1.00 90.94 180 LYS A O 1
ATOM 1433 N N . VAL A 1 181 ? 29.940 7.284 -18.133 1.00 85.44 181 VAL A N 1
ATOM 1434 C CA . VAL A 1 181 ? 29.306 8.525 -17.640 1.00 85.44 181 VAL A CA 1
ATOM 1435 C C . VAL A 1 181 ? 29.719 8.827 -16.196 1.00 85.44 181 VAL A C 1
ATOM 1437 O O . VAL A 1 181 ? 28.874 9.191 -15.376 1.00 85.44 181 VAL A O 1
ATOM 1440 N N . SER A 1 182 ? 31.009 8.603 -15.910 1.00 71.06 182 SER A N 1
ATOM 1441 C CA . SER A 1 182 ? 31.661 8.857 -14.616 1.00 71.06 182 SER A CA 1
ATOM 1442 C C . SER A 1 182 ? 31.387 10.253 -14.089 1.00 71.06 182 SER A C 1
ATOM 1444 O O . SER A 1 182 ? 31.591 11.193 -14.893 1.00 71.06 182 SER A O 1
#